Protein AF-A0A7S2KH79-F1 (afdb_monomer_lite)

InterPro domains:
  IPR030392 Intramolecular chaperone auto-processing domain [PF13884] (54-115)
  IPR030392 Intramolecular chaperone auto-processing domain [PS51688] (54-151)

Foldseek 3Di:
DDPPPPPFDKDFDADDPVDPDPFGAGQWMFTQDPVGTDIDGLEDDDDPDDDDDDDVVVDDDDDDDDLQLLLVLVVQFDKDKDWDDPLSCVSSVHDTDIDIDGDQVSVCVRCVVQKDWDQKDDDVRSVDMDGRDMDGNPVVNVVSVVSNVVD

Structure (mmCIF, N/CA/C/O backbone):
data_AF-A0A7S2KH79-F1
#
_entry.id   AF-A0A7S2KH79-F1
#
loop_
_atom_site.group_PDB
_atom_site.id
_atom_site.type_symb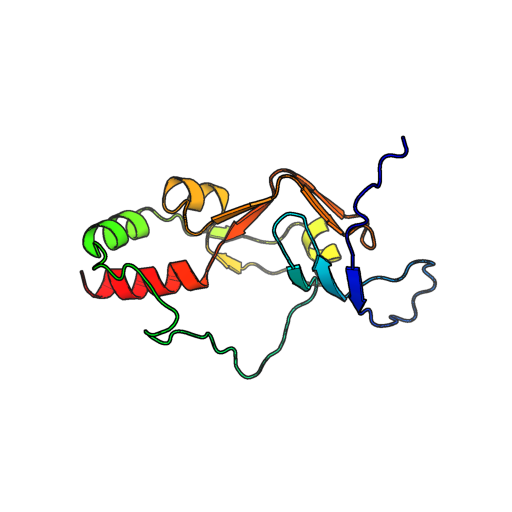ol
_atom_site.label_atom_id
_atom_site.label_alt_id
_atom_site.label_comp_id
_atom_site.label_asym_id
_atom_site.label_entity_id
_atom_site.label_seq_id
_atom_site.pdbx_PDB_ins_code
_atom_site.Cartn_x
_atom_site.Cartn_y
_atom_site.Cartn_z
_atom_site.occupancy
_atom_site.B_iso_or_equiv
_atom_site.auth_seq_id
_atom_site.auth_comp_id
_atom_site.auth_asym_id
_atom_site.auth_atom_id
_atom_site.pdbx_PDB_model_num
ATOM 1 N N . GLY A 1 1 ? 26.618 31.369 -3.444 1.00 36.97 1 GLY A N 1
ATOM 2 C CA . GLY A 1 1 ? 26.144 30.407 -2.437 1.00 36.97 1 GLY A CA 1
ATOM 3 C C . GLY A 1 1 ? 25.572 29.235 -3.184 1.00 36.97 1 GLY A C 1
ATOM 4 O O . GLY A 1 1 ? 24.541 29.396 -3.820 1.00 36.97 1 GLY A O 1
ATOM 5 N N . GLU A 1 2 ? 26.304 28.130 -3.237 1.00 37.06 2 GLU A N 1
ATOM 6 C CA . GLU A 1 2 ? 25.916 26.959 -4.020 1.00 37.06 2 GLU A CA 1
ATOM 7 C C . GLU A 1 2 ? 24.747 26.242 -3.343 1.00 37.06 2 GLU A C 1
ATOM 9 O O . GLU A 1 2 ? 24.819 25.860 -2.175 1.00 37.06 2 GLU A O 1
ATOM 14 N N . TYR A 1 3 ? 23.657 26.077 -4.090 1.00 38.81 3 TYR A N 1
ATOM 15 C CA . TYR A 1 3 ? 22.561 25.194 -3.725 1.00 38.81 3 TYR A CA 1
ATOM 16 C C . TYR A 1 3 ? 23.094 23.758 -3.714 1.00 38.81 3 TYR A C 1
ATOM 18 O O . TYR A 1 3 ? 23.251 23.134 -4.763 1.00 38.81 3 TYR A O 1
ATOM 26 N N . ARG A 1 4 ? 23.357 23.213 -2.524 1.00 40.44 4 ARG A N 1
ATOM 27 C CA . ARG A 1 4 ? 23.420 21.763 -2.332 1.00 40.44 4 ARG A CA 1
ATOM 28 C C . ARG A 1 4 ? 22.039 21.207 -2.684 1.00 40.44 4 ARG A C 1
ATOM 30 O O . ARG A 1 4 ? 21.122 21.277 -1.874 1.00 40.44 4 ARG A O 1
ATOM 37 N N . ARG A 1 5 ? 21.874 20.672 -3.899 1.00 46.22 5 ARG A N 1
ATOM 38 C CA . ARG A 1 5 ? 20.827 19.676 -4.148 1.00 46.22 5 ARG A CA 1
ATOM 39 C C . ARG A 1 5 ? 21.128 18.524 -3.195 1.00 46.22 5 ARG A C 1
ATOM 41 O O . ARG A 1 5 ? 22.209 17.943 -3.287 1.00 46.22 5 ARG A O 1
ATOM 48 N N . GLU A 1 6 ? 20.233 18.231 -2.258 1.00 49.34 6 GLU A N 1
ATOM 49 C CA . GLU A 1 6 ? 20.299 16.965 -1.534 1.00 49.34 6 GLU A CA 1
ATOM 50 C C . GLU A 1 6 ? 20.197 15.860 -2.585 1.00 49.34 6 GLU A C 1
ATOM 52 O O . GLU A 1 6 ? 19.157 15.666 -3.212 1.00 49.34 6 GLU A O 1
ATOM 57 N N . ALA A 1 7 ? 21.322 15.215 -2.885 1.00 53.38 7 ALA A N 1
ATOM 58 C CA . ALA A 1 7 ? 21.324 14.069 -3.769 1.00 53.38 7 ALA A CA 1
ATOM 59 C C . ALA A 1 7 ? 20.532 12.971 -3.055 1.00 53.38 7 ALA A C 1
ATOM 61 O O . ALA A 1 7 ? 20.977 12.479 -2.017 1.00 53.38 7 ALA A O 1
ATOM 62 N N . ASN A 1 8 ? 19.354 12.626 -3.582 1.00 67.19 8 ASN A N 1
ATOM 63 C CA . ASN A 1 8 ? 18.613 11.445 -3.153 1.00 67.19 8 ASN A CA 1
ATOM 64 C C . ASN A 1 8 ? 19.582 10.256 -3.189 1.00 67.19 8 ASN A C 1
ATOM 66 O O . ASN A 1 8 ? 20.068 9.879 -4.254 1.00 67.19 8 ASN A O 1
ATOM 70 N N . GLN A 1 9 ? 19.923 9.721 -2.018 1.00 83.62 9 GLN A N 1
ATOM 71 C CA . GLN A 1 9 ? 20.846 8.597 -1.919 1.00 83.62 9 GLN A CA 1
ATOM 72 C C . GLN A 1 9 ? 20.092 7.312 -2.249 1.00 83.62 9 GLN A C 1
ATOM 74 O O . GLN A 1 9 ? 19.006 7.065 -1.715 1.00 83.62 9 GLN A O 1
ATOM 79 N N . GLU A 1 10 ? 20.678 6.489 -3.112 1.00 88.06 10 GLU A N 1
ATOM 80 C CA . GLU A 1 10 ? 20.093 5.227 -3.545 1.00 88.06 10 GLU A CA 1
ATOM 81 C C . GLU A 1 10 ? 21.137 4.110 -3.516 1.00 88.06 10 GLU A C 1
ATOM 83 O O . GLU A 1 10 ? 22.235 4.252 -4.051 1.00 88.06 10 GLU A O 1
ATOM 88 N N . ILE A 1 11 ? 20.770 2.984 -2.903 1.00 90.38 11 ILE A N 1
ATOM 89 C CA . ILE A 1 11 ? 21.455 1.702 -3.080 1.00 90.38 11 ILE A CA 1
ATOM 90 C C . ILE A 1 11 ? 20.525 0.828 -3.909 1.00 90.38 11 ILE A C 1
ATOM 92 O O . ILE A 1 11 ? 19.418 0.519 -3.465 1.00 90.38 11 ILE A O 1
ATOM 96 N N . ALA A 1 12 ? 20.962 0.428 -5.099 1.00 89.69 12 ALA A N 1
ATOM 97 C CA . ALA A 1 12 ? 20.151 -0.340 -6.032 1.00 89.69 12 ALA A CA 1
ATOM 98 C C . ALA A 1 12 ? 20.822 -1.672 -6.383 1.00 89.69 12 ALA A C 1
ATOM 100 O O . ALA A 1 12 ? 22.031 -1.738 -6.590 1.00 89.69 12 ALA A O 1
ATOM 101 N N . LEU A 1 13 ? 20.023 -2.736 -6.432 1.00 90.38 13 LEU A N 1
ATOM 102 C CA . LEU A 1 13 ? 20.440 -4.089 -6.782 1.00 90.38 13 LEU A CA 1
ATOM 103 C C . LEU A 1 13 ? 19.699 -4.513 -8.052 1.00 90.38 13 LEU A C 1
ATOM 105 O O . LEU A 1 13 ? 18.464 -4.462 -8.112 1.00 90.38 13 LEU A O 1
ATOM 109 N N . GLY A 1 14 ? 20.458 -4.926 -9.060 1.00 86.12 14 GLY A N 1
ATOM 110 C CA . GLY A 1 14 ? 19.977 -5.486 -10.320 1.00 86.12 14 GLY A CA 1
ATOM 111 C C . GLY A 1 14 ? 20.613 -6.851 -10.562 1.00 86.12 14 GLY A C 1
ATOM 112 O O . GLY A 1 14 ? 21.659 -7.156 -9.988 1.00 86.12 14 GLY A O 1
ATOM 113 N N . LEU A 1 15 ? 19.961 -7.671 -11.379 1.00 78.44 15 LEU A N 1
ATOM 114 C CA . LEU A 1 15 ? 20.570 -8.871 -11.945 1.00 78.44 15 LEU A CA 1
ATOM 115 C C . LEU A 1 15 ? 20.934 -8.554 -13.391 1.00 78.44 15 LEU A C 1
ATOM 117 O O . LEU A 1 15 ? 20.155 -7.894 -14.075 1.00 78.44 15 LEU A O 1
ATOM 121 N N . ASP A 1 16 ? 22.100 -9.015 -13.826 1.00 66.81 16 ASP A N 1
ATOM 122 C CA . ASP A 1 16 ? 22.474 -8.980 -15.235 1.00 66.81 16 ASP A CA 1
ATOM 123 C C . ASP A 1 16 ? 21.576 -9.964 -15.995 1.00 66.81 16 ASP A C 1
ATOM 125 O O . ASP A 1 16 ? 21.516 -11.150 -15.655 1.00 66.81 16 ASP A O 1
ATOM 129 N N . ASP A 1 17 ? 20.819 -9.458 -16.964 1.00 64.69 17 ASP A N 1
ATOM 130 C CA . ASP A 1 17 ? 19.925 -10.259 -17.795 1.00 64.69 17 ASP A CA 1
ATOM 131 C C . ASP A 1 17 ? 20.569 -10.668 -19.131 1.00 64.69 17 ASP A C 1
ATOM 133 O O . ASP A 1 17 ? 19.919 -11.326 -19.946 1.00 64.69 17 ASP A O 1
ATOM 137 N N . GLY A 1 18 ? 21.847 -10.326 -19.347 1.00 56.88 18 GLY A N 1
ATOM 138 C CA . GLY A 1 18 ? 22.604 -10.677 -20.546 1.00 56.88 18 GLY A CA 1
ATOM 139 C C . GLY A 1 18 ? 22.108 -9.994 -21.823 1.00 56.88 18 GLY A C 1
ATOM 140 O O . GLY A 1 18 ? 22.504 -10.399 -22.917 1.00 56.88 18 GLY A O 1
ATOM 141 N N . SER A 1 19 ? 21.232 -8.990 -21.715 1.00 56.97 19 SER A N 1
ATOM 142 C CA . SER A 1 19 ? 20.776 -8.205 -22.860 1.00 56.97 19 SER A CA 1
ATOM 143 C C . SER A 1 19 ? 21.795 -7.108 -23.206 1.00 56.97 19 SER A C 1
ATOM 145 O O . SER A 1 19 ? 22.319 -6.430 -22.326 1.00 56.97 19 SER A O 1
ATOM 147 N N . GLU A 1 20 ? 22.097 -6.911 -24.498 1.00 48.44 20 GLU A N 1
ATOM 148 C CA . GLU A 1 20 ? 23.041 -5.885 -25.001 1.00 48.44 20 GLU A CA 1
ATOM 149 C C . GLU A 1 20 ? 22.481 -4.441 -24.900 1.00 48.44 20 GLU A C 1
ATOM 151 O O . GLU A 1 20 ? 22.594 -3.627 -25.818 1.00 48.44 20 GLU A O 1
ATOM 156 N N . GLY A 1 21 ? 21.836 -4.108 -23.780 1.00 54.12 21 GLY A N 1
ATOM 157 C CA . GLY A 1 21 ? 21.293 -2.792 -23.464 1.00 54.12 21 GLY A CA 1
ATOM 158 C C . GLY A 1 21 ? 22.178 -2.052 -22.464 1.00 54.12 21 GLY A C 1
ATOM 159 O O . GLY A 1 21 ? 22.436 -2.527 -21.366 1.00 54.12 21 GLY A O 1
ATOM 160 N N . ASN A 1 22 ? 22.631 -0.855 -22.828 1.00 48.91 22 ASN A N 1
ATOM 161 C CA . ASN A 1 22 ? 23.631 -0.070 -22.096 1.00 48.91 22 ASN A CA 1
ATOM 162 C C . ASN A 1 22 ? 23.082 0.650 -20.835 1.00 48.91 22 ASN A C 1
ATOM 164 O O . ASN A 1 22 ? 23.354 1.833 -20.623 1.00 48.91 22 ASN A O 1
ATOM 168 N N . GLY A 1 23 ? 22.270 -0.024 -20.015 1.00 57.28 23 GLY A N 1
ATOM 169 C CA . GLY A 1 23 ? 21.689 0.555 -18.802 1.00 57.28 23 GLY A CA 1
ATOM 170 C C . GLY A 1 23 ? 21.448 -0.480 -17.708 1.00 57.28 23 GLY A C 1
ATOM 171 O O . GLY A 1 23 ? 20.722 -1.446 -17.912 1.00 57.28 23 GLY A O 1
ATOM 172 N N . ASN A 1 24 ? 22.020 -0.249 -16.523 1.00 66.62 24 ASN A N 1
ATOM 173 C CA . ASN A 1 24 ? 21.738 -1.065 -15.344 1.00 66.62 24 ASN A CA 1
ATOM 174 C C . ASN A 1 24 ? 20.249 -0.947 -14.985 1.00 66.62 24 ASN A C 1
ATOM 176 O O . ASN A 1 24 ? 19.810 0.118 -14.552 1.00 66.62 24 ASN A O 1
ATOM 180 N N . THR A 1 25 ? 19.481 -2.030 -15.124 1.00 80.38 25 THR A N 1
ATOM 181 C CA . THR A 1 25 ? 18.111 -2.096 -14.601 1.00 80.38 25 THR A CA 1
ATOM 182 C C . THR A 1 25 ? 18.135 -2.635 -13.175 1.00 80.38 25 THR A C 1
ATOM 184 O O . THR A 1 25 ? 18.821 -3.609 -12.861 1.00 80.38 25 THR A O 1
ATOM 187 N N . TYR A 1 26 ? 17.387 -2.003 -12.274 1.00 88.75 26 TYR A N 1
ATOM 188 C CA . TYR A 1 26 ? 17.397 -2.382 -10.864 1.00 88.75 26 TYR A CA 1
ATOM 189 C C . TYR A 1 26 ? 16.082 -3.049 -10.460 1.00 88.75 26 TYR A C 1
ATOM 191 O O . TYR A 1 26 ? 14.977 -2.565 -10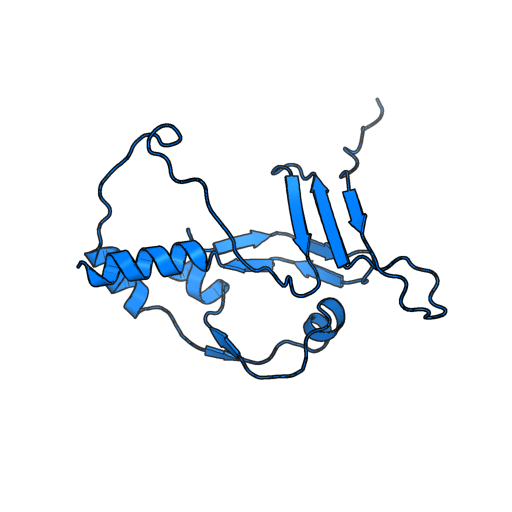.736 1.00 88.75 26 TYR A O 1
ATOM 199 N N . ALA A 1 27 ? 16.185 -4.162 -9.742 1.00 89.25 27 ALA A N 1
ATOM 200 C CA . ALA A 1 27 ? 15.047 -4.902 -9.214 1.00 89.25 27 ALA A CA 1
ATOM 201 C C . ALA A 1 27 ? 14.624 -4.360 -7.842 1.00 89.25 27 ALA A C 1
ATOM 203 O O . ALA A 1 27 ? 13.428 -4.163 -7.605 1.00 89.25 27 ALA A O 1
ATOM 204 N N . PHE A 1 28 ? 15.601 -4.041 -6.993 1.00 91.75 28 PHE A N 1
ATOM 205 C CA . PHE A 1 28 ? 15.433 -3.668 -5.589 1.00 91.75 28 PHE A CA 1
ATOM 206 C C . PHE A 1 28 ? 16.219 -2.393 -5.274 1.00 91.75 28 PHE A C 1
ATOM 208 O O . PHE A 1 28 ? 17.349 -2.244 -5.728 1.00 91.75 28 PHE A O 1
ATOM 215 N N . ARG A 1 29 ? 15.628 -1.464 -4.518 1.00 92.12 29 ARG A N 1
ATOM 216 C CA . ARG A 1 29 ? 16.232 -0.165 -4.182 1.00 92.12 29 ARG A CA 1
ATOM 217 C C . ARG A 1 29 ? 15.998 0.176 -2.717 1.00 92.12 29 ARG A C 1
ATOM 219 O O . ARG A 1 29 ? 14.874 0.048 -2.239 1.00 92.12 29 ARG A O 1
ATOM 226 N N . LEU A 1 30 ? 17.019 0.680 -2.035 1.00 92.94 30 LEU A N 1
ATOM 227 C CA . LEU A 1 30 ? 16.895 1.452 -0.802 1.00 92.94 30 LEU A CA 1
ATOM 228 C C . LEU A 1 30 ? 17.060 2.926 -1.174 1.00 92.94 30 LEU A C 1
ATOM 230 O O . LEU A 1 30 ? 18.157 3.342 -1.539 1.00 92.94 30 LEU A O 1
ATOM 234 N N . LYS A 1 31 ? 15.973 3.698 -1.106 1.00 89.38 31 LYS A N 1
ATOM 235 C CA . LYS A 1 31 ? 15.964 5.129 -1.437 1.00 89.38 31 LYS A CA 1
ATOM 236 C C . LYS A 1 31 ? 15.825 5.955 -0.167 1.00 89.38 31 LYS A C 1
ATOM 238 O O . LYS A 1 31 ? 14.900 5.729 0.614 1.00 89.38 31 LYS A O 1
ATOM 243 N N . ALA A 1 32 ? 16.706 6.930 0.021 1.00 86.00 32 ALA A N 1
ATOM 244 C CA . ALA A 1 32 ? 16.507 8.009 0.977 1.00 86.00 32 ALA A CA 1
ATOM 245 C C . ALA A 1 32 ? 15.749 9.152 0.291 1.00 86.00 32 ALA A C 1
ATOM 247 O O . ALA A 1 32 ? 16.152 9.629 -0.767 1.00 86.00 32 ALA A O 1
ATOM 248 N N . THR A 1 33 ? 14.643 9.572 0.893 1.00 74.88 33 THR A N 1
ATOM 249 C CA . THR A 1 33 ? 13.824 10.710 0.462 1.00 74.88 33 THR A CA 1
ATOM 250 C C . THR A 1 33 ? 13.713 11.715 1.605 1.00 74.88 33 THR A C 1
ATOM 252 O O . THR A 1 33 ? 14.004 11.378 2.755 1.00 74.88 33 THR A O 1
ATOM 255 N N . SER A 1 34 ? 13.197 12.913 1.327 1.00 73.81 34 SER A N 1
ATOM 256 C CA . SER A 1 34 ? 12.836 13.892 2.366 1.00 73.81 34 SER A CA 1
ATOM 257 C C . SER A 1 34 ? 11.846 13.338 3.403 1.00 73.81 34 SER A C 1
ATOM 259 O O . SER A 1 34 ? 11.835 13.779 4.547 1.00 73.81 34 SER A O 1
ATOM 261 N N . SER A 1 35 ? 11.042 12.337 3.024 1.00 73.12 35 SER A N 1
ATOM 262 C CA . SER A 1 35 ? 10.085 11.651 3.904 1.00 73.12 35 SER A CA 1
ATOM 263 C C . SER A 1 35 ? 10.677 10.471 4.690 1.00 73.12 35 SER A C 1
ATOM 265 O O . SER A 1 35 ? 9.959 9.804 5.433 1.00 73.12 35 SER A O 1
ATOM 267 N N . GLY A 1 36 ? 11.977 10.203 4.533 1.00 85.12 36 GLY A N 1
ATOM 268 C CA . GLY A 1 36 ? 12.691 9.096 5.166 1.00 85.12 36 GLY A CA 1
ATOM 269 C C . GLY A 1 36 ? 13.216 8.064 4.168 1.00 85.12 36 GLY A C 1
ATOM 270 O O . GLY A 1 36 ? 13.226 8.274 2.953 1.00 85.12 36 GLY A O 1
ATOM 271 N N . GLN A 1 37 ? 13.685 6.933 4.693 1.00 88.50 37 GLN A N 1
ATOM 272 C CA . GLN A 1 37 ? 14.228 5.832 3.897 1.00 88.50 37 GLN A CA 1
ATOM 273 C C . GLN A 1 37 ? 13.131 4.821 3.558 1.00 88.50 37 GLN A C 1
ATOM 275 O O . GLN A 1 37 ? 12.290 4.496 4.392 1.00 88.50 37 GLN A O 1
ATOM 280 N N . THR A 1 38 ? 13.112 4.323 2.325 1.00 89.62 38 THR A N 1
ATOM 281 C CA . THR A 1 38 ? 12.134 3.333 1.864 1.00 89.62 38 THR A CA 1
ATOM 282 C C . THR A 1 38 ? 12.810 2.277 1.008 1.00 89.62 38 THR A C 1
ATOM 284 O O . THR A 1 38 ? 13.656 2.576 0.165 1.00 89.62 38 THR A O 1
ATOM 287 N N . VAL A 1 39 ? 12.394 1.031 1.208 1.00 91.81 39 VAL A N 1
ATOM 288 C CA . VAL A 1 39 ? 12.739 -0.082 0.328 1.00 91.81 39 VAL A CA 1
ATOM 289 C C . VAL A 1 39 ? 11.679 -0.202 -0.764 1.00 91.81 39 VAL A C 1
ATOM 291 O O . VAL A 1 39 ? 10.486 -0.277 -0.476 1.00 91.81 39 VAL A O 1
ATOM 294 N N . ILE A 1 40 ? 12.109 -0.240 -2.024 1.00 90.19 40 ILE A N 1
ATOM 295 C CA . ILE A 1 40 ? 11.246 -0.374 -3.197 1.00 90.19 40 ILE A CA 1
ATOM 296 C C . ILE A 1 40 ? 11.686 -1.596 -3.996 1.00 90.19 40 ILE A C 1
ATOM 298 O O . ILE A 1 40 ? 12.788 -1.629 -4.544 1.00 90.19 40 ILE A O 1
ATOM 302 N N . SER A 1 41 ? 10.789 -2.574 -4.125 1.00 91.50 41 SER A N 1
ATOM 303 C CA . SER A 1 41 ? 10.941 -3.663 -5.090 1.00 91.50 41 SER A CA 1
ATOM 304 C C . SER A 1 41 ? 10.071 -3.408 -6.315 1.00 91.50 41 SER A C 1
ATOM 306 O O . SER A 1 41 ? 8.867 -3.152 -6.203 1.00 91.50 41 SER A O 1
ATOM 308 N N . SER A 1 42 ? 10.680 -3.491 -7.493 1.00 88.75 42 SER A N 1
ATOM 309 C CA . SER A 1 42 ? 9.980 -3.460 -8.781 1.00 88.75 42 SER A CA 1
ATOM 310 C C . SER A 1 42 ? 9.549 -4.854 -9.242 1.00 88.75 42 SER A C 1
ATOM 312 O O . SER A 1 42 ? 8.647 -4.955 -10.063 1.00 88.75 42 SER A O 1
ATOM 314 N N . VAL A 1 43 ? 10.110 -5.911 -8.652 1.00 87.69 43 VAL A N 1
ATOM 315 C CA . VAL A 1 43 ? 9.767 -7.318 -8.911 1.00 87.69 43 VAL A CA 1
ATOM 316 C C . VAL A 1 43 ? 9.043 -7.936 -7.704 1.00 87.69 43 VAL A C 1
ATOM 31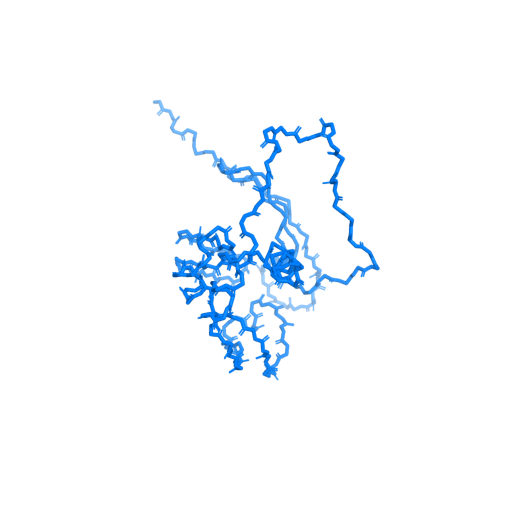8 O O . VAL A 1 43 ? 9.098 -7.366 -6.605 1.00 87.69 43 VAL A O 1
ATOM 321 N N . PRO A 1 44 ? 8.344 -9.074 -7.865 1.00 89.12 44 PRO A N 1
ATOM 322 C CA . PRO A 1 44 ? 7.777 -9.807 -6.737 1.00 89.12 44 PRO A CA 1
ATOM 323 C C . PRO A 1 44 ? 8.833 -10.167 -5.684 1.00 89.12 44 PRO A C 1
ATOM 325 O O . PRO A 1 44 ? 9.973 -10.483 -6.012 1.00 89.12 44 PRO A O 1
ATOM 328 N N . VAL A 1 45 ? 8.434 -10.131 -4.413 1.00 90.75 45 VAL A N 1
ATOM 329 C CA . VAL A 1 45 ? 9.271 -10.539 -3.279 1.00 90.75 45 VAL A CA 1
ATOM 330 C C . VAL A 1 45 ? 8.731 -11.865 -2.755 1.00 90.75 45 VAL A C 1
ATOM 332 O O . VAL A 1 45 ? 7.587 -11.926 -2.309 1.00 90.75 45 VAL A O 1
ATOM 335 N N . GLN A 1 46 ? 9.542 -12.921 -2.821 1.00 92.25 46 GLN A N 1
ATOM 336 C CA . GLN A 1 46 ? 9.212 -14.228 -2.258 1.00 92.25 46 GLN A CA 1
ATOM 337 C C . GLN A 1 46 ? 9.879 -14.368 -0.889 1.00 92.25 46 GLN A C 1
ATOM 339 O O . GLN A 1 46 ? 11.101 -14.323 -0.775 1.00 92.25 46 GLN A O 1
ATOM 344 N N . VAL A 1 47 ? 9.067 -14.514 0.153 1.00 94.81 47 VAL A N 1
ATOM 345 C CA . VAL A 1 47 ? 9.506 -14.591 1.552 1.00 94.81 47 VAL A CA 1
ATOM 346 C C . VAL A 1 47 ? 8.746 -15.692 2.272 1.00 94.81 47 VAL A C 1
ATOM 348 O O . VAL A 1 47 ? 7.575 -15.927 1.984 1.00 94.81 47 VAL A O 1
ATOM 351 N N . THR A 1 48 ? 9.404 -16.349 3.225 1.00 95.88 48 THR A N 1
ATOM 352 C CA . THR A 1 48 ? 8.766 -17.374 4.064 1.00 95.88 48 THR A CA 1
ATOM 353 C C . THR A 1 48 ? 7.869 -16.748 5.130 1.00 95.88 48 THR A C 1
ATOM 355 O O . THR A 1 48 ? 6.769 -17.235 5.366 1.00 95.88 48 THR A O 1
ATOM 358 N N . THR A 1 49 ? 8.321 -15.650 5.751 1.00 95.69 49 THR A N 1
ATOM 359 C CA . THR A 1 49 ? 7.606 -14.982 6.846 1.00 95.69 49 THR A CA 1
ATOM 360 C C . THR A 1 49 ? 7.884 -13.481 6.828 1.00 95.69 49 THR A C 1
ATOM 362 O O . THR A 1 49 ? 9.021 -13.062 6.619 1.00 95.69 49 THR A O 1
ATOM 365 N N . VAL A 1 50 ? 6.857 -12.678 7.112 1.00 95.06 50 VAL A N 1
ATOM 366 C CA . VAL A 1 50 ? 6.977 -11.248 7.429 1.00 95.06 50 VAL A CA 1
ATOM 367 C C . VAL A 1 50 ? 6.460 -11.042 8.851 1.00 95.06 50 VAL A C 1
ATOM 369 O O . VAL A 1 50 ? 5.368 -11.502 9.177 1.00 95.06 50 VAL A O 1
ATOM 372 N N . GLN A 1 51 ? 7.243 -10.388 9.709 1.00 96.00 51 GLN A N 1
ATOM 373 C CA . GLN A 1 51 ? 6.870 -10.094 11.096 1.00 96.00 51 GLN A CA 1
ATOM 374 C C . GLN A 1 51 ? 6.917 -8.589 11.344 1.00 96.00 51 GLN A C 1
ATOM 376 O O . GLN A 1 51 ? 7.824 -7.904 10.873 1.00 96.00 51 GLN A O 1
ATOM 381 N N . TYR A 1 52 ? 5.950 -8.089 12.111 1.00 95.19 52 TYR A N 1
ATOM 382 C CA . TYR A 1 52 ? 5.817 -6.674 12.441 1.00 95.19 52 TYR A CA 1
ATOM 383 C C . TYR A 1 52 ? 5.983 -6.473 13.948 1.00 95.19 52 TYR A C 1
ATOM 385 O O . TYR A 1 52 ? 5.389 -7.195 14.751 1.00 95.19 52 TYR A O 1
ATOM 393 N N . SER A 1 53 ? 6.765 -5.471 14.349 1.00 97.00 53 SER A N 1
ATOM 394 C CA . SER A 1 53 ? 6.874 -5.073 15.755 1.00 97.00 53 SER A CA 1
ATOM 395 C C . SER A 1 53 ? 5.544 -4.492 16.244 1.00 97.00 53 SER A C 1
ATOM 397 O O . SER A 1 53 ? 5.050 -3.518 15.685 1.00 97.00 53 SER A O 1
ATOM 399 N N . SER A 1 54 ? 4.967 -5.058 17.309 1.00 96.06 54 SER A N 1
ATOM 400 C CA . SER A 1 54 ? 3.687 -4.600 17.883 1.00 96.06 54 SER A CA 1
ATOM 401 C C . SER A 1 54 ? 3.655 -4.702 19.422 1.00 96.06 54 SER A C 1
ATOM 403 O O . SER A 1 54 ? 2.624 -4.989 20.031 1.00 96.06 54 SER A O 1
ATOM 405 N N . ASP A 1 55 ? 4.790 -4.457 20.073 1.00 98.06 55 ASP A N 1
ATOM 406 C CA . ASP A 1 55 ? 4.907 -4.435 21.538 1.00 98.06 55 ASP A CA 1
ATOM 407 C C . ASP A 1 55 ? 4.224 -3.187 22.136 1.00 98.06 55 ASP A C 1
ATOM 409 O O . ASP A 1 55 ? 4.264 -2.106 21.552 1.00 98.06 55 ASP A O 1
ATOM 413 N N . LYS A 1 56 ? 3.599 -3.291 23.316 1.00 97.56 56 LYS A N 1
ATOM 414 C CA . LYS A 1 56 ? 2.946 -2.142 23.972 1.00 97.56 56 LYS A CA 1
ATOM 415 C C . LYS A 1 56 ? 3.937 -1.018 24.309 1.00 97.56 56 LYS A C 1
ATOM 417 O O . LYS A 1 56 ? 3.554 0.145 24.283 1.00 97.56 56 LYS A O 1
ATOM 422 N N . ARG A 1 57 ? 5.203 -1.341 24.598 1.00 97.94 57 ARG A N 1
ATOM 423 C CA . ARG A 1 57 ? 6.241 -0.372 25.004 1.00 97.94 57 ARG A CA 1
ATOM 424 C C . ARG A 1 57 ? 6.687 0.554 23.876 1.00 97.94 57 ARG A C 1
ATOM 426 O O . ARG A 1 57 ? 7.246 1.608 24.152 1.00 97.94 57 ARG A O 1
ATOM 433 N N . ILE A 1 58 ? 6.435 0.171 22.625 1.00 97.62 58 ILE A N 1
ATOM 434 C CA . ILE A 1 58 ? 6.702 1.012 21.451 1.00 97.62 58 ILE A CA 1
ATOM 435 C C . ILE A 1 58 ? 5.462 1.810 21.012 1.00 97.62 58 ILE A C 1
ATOM 437 O O . ILE A 1 58 ? 5.484 2.434 19.955 1.00 97.62 58 ILE A O 1
ATOM 441 N N . LYS A 1 59 ? 4.372 1.787 21.7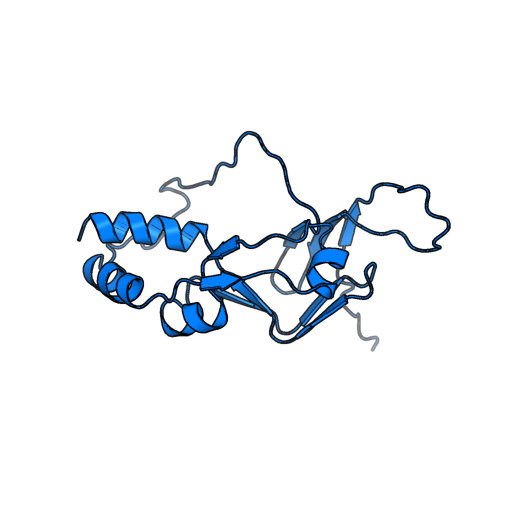97 1.00 97.62 59 LYS A N 1
ATOM 442 C CA . LYS A 1 59 ? 3.099 2.461 21.500 1.00 97.62 59 LYS A CA 1
ATOM 443 C C . LYS A 1 59 ? 2.800 3.544 22.538 1.00 97.62 59 LYS A C 1
ATOM 445 O O . LYS A 1 59 ? 3.139 3.408 23.711 1.00 97.62 59 LYS A O 1
ATOM 450 N N . LYS A 1 60 ? 2.114 4.599 22.106 1.00 97.88 60 LYS A N 1
ATOM 451 C CA . LYS A 1 60 ? 1.611 5.694 22.949 1.00 97.88 60 LYS A CA 1
ATOM 452 C C . LYS A 1 60 ? 0.147 5.973 22.620 1.00 97.88 60 LYS A C 1
ATOM 454 O O . LYS A 1 60 ? -0.309 5.582 21.550 1.00 97.88 60 LYS A O 1
ATOM 459 N N . ASP A 1 61 ? -0.564 6.622 23.540 1.00 97.25 61 ASP A N 1
ATOM 460 C CA . ASP A 1 61 ? -1.935 7.110 23.329 1.00 97.25 61 ASP A CA 1
ATOM 461 C C . ASP A 1 61 ? -2.930 6.033 22.850 1.00 97.25 61 ASP A C 1
ATOM 463 O O . ASP A 1 61 ? -3.778 6.284 21.998 1.00 97.25 61 ASP A O 1
ATOM 467 N N . ILE A 1 62 ? -2.826 4.816 23.399 1.00 97.69 62 ILE A N 1
ATOM 468 C CA . ILE A 1 62 ? -3.682 3.679 23.025 1.00 97.69 62 ILE A CA 1
ATOM 469 C C . ILE A 1 62 ? -5.133 3.973 23.428 1.00 97.69 62 ILE A C 1
ATOM 471 O O . ILE A 1 62 ? -5.413 4.226 24.600 1.00 97.69 62 ILE A O 1
ATOM 475 N N . ARG A 1 63 ? -6.050 3.909 22.459 1.00 96.75 63 ARG A N 1
ATOM 476 C CA . ARG A 1 63 ? -7.493 4.124 22.627 1.00 96.75 63 ARG A CA 1
ATOM 477 C C . ARG A 1 63 ? -8.270 2.990 21.969 1.00 96.75 63 ARG A C 1
ATOM 479 O O . ARG A 1 63 ? -7.741 2.309 21.092 1.00 96.75 63 ARG A O 1
ATOM 486 N N . ASN A 1 64 ? -9.517 2.814 22.394 1.00 95.19 64 ASN A N 1
ATOM 487 C CA . ASN A 1 64 ? -10.452 1.940 21.695 1.00 95.19 64 ASN A CA 1
ATOM 488 C C . ASN A 1 64 ? -10.816 2.549 20.337 1.00 95.19 64 ASN A C 1
ATOM 490 O O . ASN A 1 64 ? -10.767 3.769 20.163 1.00 95.19 64 ASN A O 1
ATOM 494 N N . VAL A 1 65 ? -11.172 1.679 19.400 1.00 94.88 65 VAL A N 1
ATOM 495 C CA . VAL A 1 65 ? -11.578 2.031 18.040 1.00 94.88 65 VAL A CA 1
ATOM 496 C C . VAL A 1 65 ? -13.084 1.806 17.916 1.00 94.88 65 VAL A C 1
ATOM 498 O O . VAL A 1 65 ? -13.614 0.896 18.552 1.00 94.88 65 VAL A O 1
ATOM 501 N N . ASP A 1 66 ? -13.763 2.643 17.136 1.00 97.25 66 ASP A N 1
ATOM 502 C CA . ASP A 1 66 ? -15.177 2.467 16.804 1.00 97.25 66 ASP A CA 1
ATOM 503 C C . ASP A 1 66 ? -15.310 1.397 15.710 1.00 97.25 66 ASP A C 1
ATOM 505 O O . ASP A 1 66 ? -15.057 1.646 14.531 1.00 97.25 66 ASP A O 1
ATOM 509 N N . THR A 1 67 ? -15.617 0.168 16.119 1.00 97.75 67 THR A N 1
ATOM 510 C CA . THR A 1 67 ? -15.722 -0.979 15.210 1.00 97.75 67 THR A CA 1
ATOM 511 C C . THR A 1 67 ? -16.977 -0.932 14.340 1.00 97.75 67 THR A C 1
ATOM 513 O O . THR A 1 67 ? -16.948 -1.458 13.225 1.00 97.75 67 THR A O 1
ATOM 516 N N . ASP A 1 68 ? -18.040 -0.261 14.798 1.00 98.12 68 ASP A N 1
ATOM 517 C CA . ASP A 1 68 ? -19.278 -0.072 14.035 1.00 98.12 68 ASP A CA 1
ATOM 518 C C . ASP A 1 68 ? -19.053 0.878 12.851 1.00 98.12 68 ASP A C 1
ATOM 520 O O . ASP A 1 68 ? -19.477 0.578 11.730 1.00 98.12 68 ASP A O 1
ATOM 524 N N . ASP A 1 69 ? -18.344 1.994 13.066 1.00 97.75 69 ASP A N 1
ATOM 525 C CA . ASP A 1 69 ? -17.945 2.911 11.986 1.00 97.75 69 ASP A CA 1
ATOM 526 C C . ASP A 1 69 ? -17.102 2.188 10.928 1.00 97.75 69 ASP A C 1
ATOM 528 O O . ASP A 1 69 ? -17.375 2.290 9.727 1.00 97.75 69 ASP A O 1
ATOM 532 N N . ILE A 1 70 ? -16.121 1.388 11.363 1.00 97.81 70 ILE A N 1
ATOM 533 C CA . ILE A 1 70 ? -15.288 0.603 10.445 1.00 97.81 70 ILE A CA 1
ATOM 534 C C . ILE A 1 70 ? -16.151 -0.347 9.614 1.00 97.81 70 ILE A C 1
ATOM 536 O O . ILE A 1 70 ? -16.001 -0.379 8.390 1.00 97.81 70 ILE A O 1
ATOM 540 N N . LEU A 1 71 ? -17.070 -1.098 10.231 1.00 98.31 71 LEU A N 1
ATOM 541 C CA . LEU A 1 71 ? -17.961 -2.007 9.506 1.00 98.31 71 LEU A CA 1
ATOM 542 C C . LEU A 1 71 ? -18.800 -1.254 8.461 1.00 98.31 71 LEU A C 1
ATOM 544 O O . LEU A 1 71 ? -18.854 -1.668 7.299 1.00 98.31 71 LEU A O 1
ATOM 548 N N . GLN A 1 72 ? -19.412 -0.131 8.843 1.00 98.19 72 GLN A N 1
ATOM 549 C CA . GLN A 1 72 ? -20.223 0.688 7.936 1.00 98.19 72 GLN A CA 1
ATOM 550 C C . GLN A 1 72 ? -19.400 1.238 6.762 1.00 98.19 72 GLN A C 1
ATOM 552 O O . GLN A 1 72 ? -19.863 1.249 5.618 1.00 98.19 72 GLN A O 1
ATOM 557 N N . ARG A 1 73 ? -18.159 1.668 7.011 1.00 97.62 73 ARG A N 1
ATOM 558 C CA . ARG A 1 73 ? -17.241 2.138 5.965 1.00 97.62 73 ARG A CA 1
ATOM 559 C C . ARG A 1 73 ? -16.785 0.990 5.062 1.00 97.62 73 ARG A C 1
ATOM 561 O O . ARG A 1 73 ? -16.826 1.142 3.842 1.00 97.62 73 ARG A O 1
ATOM 568 N N . LEU A 1 74 ? -16.443 -0.182 5.604 1.00 97.19 74 LEU A N 1
ATOM 569 C CA . LEU A 1 74 ? -16.066 -1.363 4.811 1.00 97.19 74 LEU A CA 1
ATOM 570 C C . LEU A 1 74 ? -17.172 -1.781 3.834 1.00 97.19 74 LEU A C 1
ATOM 572 O O . LEU A 1 74 ? -16.875 -2.116 2.689 1.00 97.19 74 LEU A O 1
ATOM 576 N N . GLN A 1 75 ? -18.444 -1.696 4.237 1.00 96.81 75 GLN A N 1
ATOM 577 C CA . GLN A 1 75 ? -19.591 -1.996 3.366 1.00 96.81 75 GLN A CA 1
ATOM 578 C C . GLN A 1 75 ? -19.695 -1.072 2.139 1.00 96.81 75 GLN A C 1
ATOM 580 O O . GLN A 1 75 ? -20.350 -1.421 1.158 1.00 96.81 75 GLN A O 1
ATOM 585 N N . ARG A 1 76 ? -19.044 0.097 2.168 1.00 97.44 76 ARG A N 1
ATOM 586 C CA . ARG A 1 76 ? -19.005 1.058 1.055 1.00 97.44 76 ARG A CA 1
ATOM 587 C C . ARG A 1 76 ? -17.824 0.839 0.109 1.00 97.44 76 ARG A C 1
ATOM 589 O O . ARG A 1 76 ? -17.756 1.507 -0.924 1.00 97.44 76 ARG A O 1
ATOM 596 N N . ILE A 1 77 ? -16.894 -0.062 0.434 1.00 96.88 77 ILE A N 1
ATOM 597 C CA . ILE A 1 77 ? -15.745 -0.349 -0.427 1.00 96.88 77 ILE A CA 1
ATOM 598 C C . ILE A 1 77 ? -16.220 -0.985 -1.731 1.00 96.88 77 ILE A C 1
ATOM 600 O O . ILE A 1 77 ? -16.915 -2.000 -1.748 1.00 96.88 77 ILE A O 1
ATOM 604 N N . GLN A 1 78 ? -15.770 -0.414 -2.846 1.00 95.00 78 GLN A N 1
ATOM 605 C CA . GLN A 1 78 ? -15.975 -0.998 -4.163 1.00 95.00 78 GLN A CA 1
ATOM 606 C C . GLN A 1 78 ? -14.899 -2.044 -4.450 1.00 95.00 78 GLN A C 1
ATOM 608 O O . GLN A 1 78 ? -13.700 -1.758 -4.429 1.00 95.00 78 GLN A O 1
ATOM 613 N N . PHE A 1 79 ? -15.344 -3.265 -4.739 1.00 94.62 79 PHE A N 1
ATOM 614 C CA . PHE A 1 79 ? -14.475 -4.357 -5.154 1.00 94.62 79 PHE A CA 1
ATOM 615 C C . PHE A 1 79 ? -14.500 -4.501 -6.672 1.00 94.62 79 PHE A C 1
ATOM 617 O O . PHE A 1 79 ? -15.564 -4.510 -7.292 1.00 94.62 79 PHE A O 1
ATOM 624 N N . ALA A 1 80 ? -13.322 -4.619 -7.272 1.00 96.38 80 ALA A N 1
ATOM 625 C CA . ALA A 1 80 ? -13.154 -4.649 -8.714 1.00 96.38 80 ALA A CA 1
ATOM 626 C C . ALA A 1 80 ? -12.294 -5.834 -9.149 1.00 96.38 80 ALA A C 1
ATOM 628 O O . ALA A 1 80 ? -11.422 -6.310 -8.419 1.00 96.38 80 ALA A O 1
ATOM 629 N N . GLU A 1 81 ? -12.513 -6.271 -10.386 1.00 97.81 81 GLU A N 1
ATOM 630 C CA . GLU A 1 81 ? -11.627 -7.185 -11.092 1.00 97.81 81 GLU A CA 1
ATOM 631 C C . GLU A 1 81 ? -10.976 -6.444 -12.263 1.00 97.81 81 GLU A C 1
ATOM 633 O O . GLU A 1 81 ? -11.668 -5.889 -13.122 1.00 97.81 81 GLU A O 1
ATOM 638 N N . TYR A 1 82 ? -9.647 -6.428 -12.308 1.00 97.62 82 TYR A N 1
ATOM 639 C CA . TYR A 1 82 ? -8.882 -5.626 -13.260 1.00 97.62 82 TYR A CA 1
ATOM 640 C C . TYR A 1 82 ? -7.611 -6.342 -13.728 1.00 97.62 82 TYR A C 1
ATOM 642 O O . TYR A 1 82 ? -7.102 -7.247 -13.069 1.00 97.62 82 TYR A O 1
ATOM 650 N N . GLY A 1 83 ? -7.109 -5.928 -14.891 1.00 97.56 83 GLY A N 1
ATOM 651 C CA . GLY A 1 83 ? -5.773 -6.264 -15.383 1.00 97.56 83 GLY A CA 1
ATOM 652 C C . GLY A 1 83 ? -4.839 -5.064 -15.239 1.00 97.56 83 GLY A C 1
ATOM 653 O O . GLY A 1 83 ? -5.288 -3.918 -15.191 1.00 97.56 83 GLY A O 1
ATOM 654 N N . TYR A 1 84 ? -3.535 -5.318 -15.165 1.00 96.38 84 TYR A N 1
ATOM 655 C CA . TYR A 1 84 ? -2.538 -4.249 -15.162 1.00 96.38 84 TYR A CA 1
ATOM 656 C C . TYR A 1 84 ? -2.265 -3.751 -16.584 1.00 96.38 84 TYR A C 1
ATOM 658 O O . TYR A 1 84 ? -2.194 -4.546 -17.520 1.00 96.38 84 TYR A O 1
ATOM 666 N N . SER A 1 85 ? -2.055 -2.440 -16.740 1.00 95.88 85 SER A N 1
ATOM 667 C CA . SER A 1 85 ? -1.678 -1.858 -18.031 1.00 95.88 85 SER A CA 1
ATOM 668 C C . SER A 1 85 ? -0.342 -2.410 -18.526 1.00 95.88 85 SER A C 1
ATOM 670 O O . SER A 1 85 ? 0.547 -2.716 -17.732 1.00 95.88 85 SER A O 1
ATOM 672 N N . ASP A 1 86 ? -0.159 -2.485 -19.842 1.00 95.38 86 ASP A N 1
ATOM 673 C CA . ASP A 1 86 ? 1.051 -3.046 -20.453 1.00 95.38 86 ASP A CA 1
ATOM 674 C C . ASP A 1 86 ? 2.327 -2.347 -19.980 1.00 95.38 86 ASP A C 1
ATOM 676 O O . ASP A 1 86 ? 3.338 -2.997 -19.720 1.00 95.38 86 ASP A O 1
ATOM 680 N N . ALA A 1 87 ? 2.273 -1.019 -19.829 1.00 92.56 87 ALA A N 1
ATOM 681 C CA . ALA A 1 87 ? 3.384 -0.234 -19.304 1.00 92.56 87 ALA A CA 1
ATOM 682 C C . ALA A 1 87 ? 3.748 -0.667 -17.879 1.00 92.56 87 ALA A C 1
ATOM 684 O O . ALA A 1 87 ? 4.915 -0.929 -17.594 1.00 92.56 87 ALA A O 1
ATOM 685 N N . TRP A 1 88 ? 2.749 -0.820 -17.005 1.00 93.75 88 TRP A N 1
ATOM 686 C CA . TRP A 1 88 ? 2.981 -1.288 -15.644 1.00 93.75 88 TRP A CA 1
ATOM 687 C C . TRP A 1 88 ? 3.486 -2.733 -15.621 1.00 93.75 88 TRP A C 1
ATOM 689 O O . TRP A 1 88 ? 4.437 -3.040 -14.905 1.00 93.75 88 TRP A O 1
ATOM 699 N N . ARG A 1 89 ? 2.917 -3.616 -16.451 1.00 93.12 89 ARG A N 1
ATOM 700 C CA . ARG A 1 89 ? 3.351 -5.016 -16.553 1.00 93.12 89 ARG A CA 1
ATOM 701 C C . ARG A 1 89 ? 4.819 -5.130 -16.948 1.00 93.12 89 ARG A C 1
ATOM 703 O O . ARG A 1 89 ? 5.556 -5.847 -16.275 1.00 93.12 89 ARG A O 1
ATOM 710 N N . ARG A 1 90 ? 5.260 -4.375 -17.962 1.00 89.44 90 ARG A N 1
ATOM 711 C CA . ARG A 1 90 ? 6.669 -4.326 -18.393 1.00 89.44 90 ARG A CA 1
ATOM 712 C C . ARG A 1 90 ? 7.593 -3.855 -17.275 1.00 89.44 90 ARG A C 1
ATOM 714 O O . ARG A 1 90 ? 8.587 -4.506 -16.981 1.00 89.44 90 ARG A O 1
ATOM 721 N N . VAL A 1 91 ? 7.237 -2.760 -16.606 1.00 89.56 91 VAL A N 1
ATOM 722 C CA . VAL A 1 91 ? 8.057 -2.163 -15.537 1.00 89.56 91 VAL A CA 1
ATOM 723 C C . VAL A 1 91 ? 8.182 -3.085 -14.323 1.00 89.56 91 VAL A C 1
ATOM 725 O O . VAL A 1 91 ? 9.214 -3.083 -13.641 1.00 89.56 91 VAL A O 1
ATOM 728 N N . ARG A 1 92 ? 7.142 -3.881 -14.052 1.00 88.31 92 ARG A N 1
ATOM 729 C CA . ARG A 1 92 ? 7.074 -4.780 -12.895 1.00 88.31 92 ARG A CA 1
ATOM 730 C C . ARG A 1 92 ? 7.461 -6.231 -13.190 1.00 88.31 92 ARG A C 1
ATOM 732 O O . ARG A 1 92 ? 7.590 -7.008 -12.248 1.00 88.31 92 ARG A O 1
ATOM 739 N N . GLY A 1 93 ? 7.626 -6.600 -14.460 1.00 86.38 93 GLY A N 1
ATOM 740 C CA . GLY A 1 93 ? 7.891 -7.980 -14.873 1.00 86.38 93 GLY A CA 1
ATOM 741 C C . GLY A 1 93 ? 6.784 -8.956 -14.460 1.00 86.38 93 GLY A C 1
ATOM 742 O O . GLY A 1 93 ? 7.079 -10.082 -14.072 1.00 86.38 93 GLY A O 1
ATOM 743 N N . ILE A 1 94 ? 5.519 -8.518 -14.472 1.00 89.19 94 ILE A N 1
ATOM 744 C CA . ILE A 1 94 ? 4.376 -9.343 -14.042 1.00 89.19 94 ILE A CA 1
ATOM 745 C C . ILE A 1 94 ? 3.591 -9.898 -15.242 1.00 89.19 94 ILE A C 1
ATOM 747 O O . ILE A 1 94 ? 3.457 -9.205 -16.257 1.00 89.19 94 ILE A O 1
ATOM 751 N N . PRO A 1 95 ? 3.042 -11.125 -15.136 1.00 92.12 95 PRO A N 1
ATOM 752 C CA . PRO A 1 95 ? 2.279 -11.739 -16.216 1.00 92.12 95 PRO A CA 1
ATOM 753 C C . PRO A 1 95 ? 0.937 -11.037 -16.434 1.00 92.12 95 PRO A C 1
ATOM 755 O O . PRO A 1 95 ? 0.370 -10.441 -15.515 1.00 92.12 95 PRO A O 1
ATOM 758 N N . ASP A 1 96 ? 0.403 -11.151 -17.649 1.00 95.94 96 ASP A N 1
ATOM 759 C CA . ASP A 1 96 ? -0.927 -10.644 -17.982 1.00 95.94 96 ASP A CA 1
ATOM 760 C C . ASP A 1 96 ? -2.015 -11.577 -17.441 1.00 95.94 96 ASP A C 1
ATOM 762 O O . ASP A 1 96 ? -2.227 -12.677 -17.949 1.00 95.94 96 ASP A O 1
ATOM 766 N N . HIS A 1 97 ? -2.662 -11.160 -16.358 1.00 95.38 97 HIS A N 1
ATOM 767 C CA . HIS A 1 97 ? -3.776 -11.874 -15.752 1.00 95.38 97 HIS A CA 1
ATOM 768 C C . HIS A 1 97 ? -4.678 -10.901 -14.996 1.00 95.38 97 HIS A C 1
ATOM 770 O O . HIS A 1 97 ? -4.271 -9.799 -14.613 1.00 95.38 97 HIS A O 1
ATOM 776 N N . ARG A 1 98 ? -5.923 -11.325 -14.771 1.00 96.69 98 ARG A N 1
ATOM 777 C CA . ARG A 1 98 ? -6.899 -10.557 -14.000 1.00 96.69 98 ARG A CA 1
ATOM 778 C C . ARG A 1 98 ? -6.729 -10.839 -12.512 1.00 96.69 98 ARG A C 1
ATOM 780 O O . ARG A 1 98 ? -6.557 -11.985 -12.102 1.00 96.69 98 ARG A O 1
ATOM 787 N N . VAL A 1 99 ? -6.803 -9.784 -11.711 1.00 95.81 99 VAL A N 1
ATOM 788 C CA . VAL A 1 99 ? -6.747 -9.833 -10.248 1.00 95.81 99 VAL A CA 1
ATOM 789 C C . VAL A 1 99 ? -7.965 -9.136 -9.662 1.00 95.81 99 VAL A C 1
ATOM 791 O O . VAL A 1 99 ? -8.635 -8.359 -10.342 1.00 95.81 99 VAL A O 1
ATOM 794 N N . ARG A 1 100 ? -8.249 -9.409 -8.389 1.00 97.06 100 ARG A N 1
ATOM 795 C CA . ARG A 1 100 ? -9.331 -8.760 -7.647 1.00 9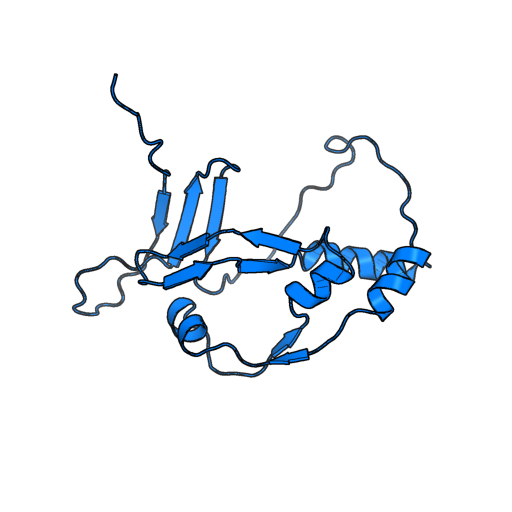7.06 100 ARG A CA 1
ATOM 796 C C . ARG A 1 100 ? -8.776 -7.906 -6.524 1.00 97.06 100 ARG A C 1
ATOM 798 O O . ARG A 1 100 ? -7.785 -8.275 -5.892 1.00 97.06 100 ARG A O 1
ATOM 805 N N . GLY A 1 101 ? -9.412 -6.772 -6.281 1.00 96.06 101 GLY A N 1
ATOM 806 C CA . GLY A 1 101 ? -8.958 -5.838 -5.268 1.00 96.06 101 GLY A CA 1
ATOM 807 C C . GLY A 1 101 ? -9.768 -4.554 -5.239 1.00 96.06 101 GLY A C 1
ATOM 808 O O . GLY A 1 101 ? -10.887 -4.485 -5.737 1.00 96.06 101 GLY A O 1
ATOM 809 N N . VAL A 1 102 ? -9.154 -3.535 -4.654 1.00 97.00 102 VAL A N 1
ATOM 810 C CA . VAL A 1 102 ? -9.699 -2.184 -4.517 1.00 97.00 102 VAL A CA 1
ATOM 811 C C . VAL A 1 102 ? -8.910 -1.220 -5.395 1.00 97.00 102 VAL A C 1
ATOM 813 O O . VAL A 1 102 ? -7.710 -1.414 -5.617 1.00 97.00 102 VAL A O 1
ATOM 816 N N . ILE A 1 103 ? -9.571 -0.168 -5.869 1.00 97.50 103 ILE A N 1
ATOM 817 C CA . ILE A 1 103 ? -8.914 0.953 -6.545 1.00 97.50 103 ILE A CA 1
ATOM 818 C C . ILE A 1 103 ? -8.568 2.011 -5.495 1.00 97.50 103 ILE A C 1
ATOM 820 O O . ILE A 1 103 ? -9.434 2.425 -4.728 1.00 97.50 103 ILE A O 1
ATOM 824 N N . ALA A 1 104 ? -7.311 2.457 -5.455 1.00 97.62 104 ALA A N 1
ATOM 825 C CA . ALA A 1 104 ? -6.811 3.337 -4.396 1.00 97.62 104 ALA A CA 1
ATOM 826 C C . ALA A 1 104 ? -7.587 4.662 -4.294 1.00 97.62 104 ALA A C 1
ATOM 828 O O . ALA A 1 104 ? -7.894 5.107 -3.196 1.00 97.62 104 ALA A O 1
ATOM 829 N N . GLN A 1 105 ? -7.964 5.247 -5.431 1.00 97.50 105 GLN A N 1
ATOM 830 C CA . GLN A 1 105 ? -8.739 6.486 -5.502 1.00 97.50 105 GLN A CA 1
ATOM 831 C C . GLN A 1 105 ? -10.152 6.311 -4.931 1.00 97.50 105 GLN A C 1
ATOM 833 O O . GLN A 1 105 ? -10.640 7.178 -4.223 1.00 97.50 105 GLN A O 1
ATOM 838 N N . GLN A 1 106 ? -10.802 5.173 -5.194 1.00 97.62 106 GLN A N 1
ATOM 839 C CA . GLN A 1 106 ? -12.122 4.871 -4.625 1.00 97.62 106 GLN A CA 1
ATOM 840 C C . GLN A 1 106 ? -12.023 4.581 -3.128 1.00 97.62 106 GLN A C 1
ATOM 842 O O . GLN A 1 106 ? -12.900 4.969 -2.362 1.00 97.62 106 GLN A O 1
ATOM 847 N N . LEU A 1 107 ? -10.948 3.903 -2.712 1.00 97.69 107 LEU A N 1
ATOM 848 C CA . LEU A 1 107 ? -10.702 3.632 -1.304 1.00 97.69 107 LEU A CA 1
ATOM 849 C C . LEU A 1 107 ? -10.439 4.922 -0.528 1.00 97.69 107 LEU A C 1
ATOM 851 O O . LEU A 1 107 ? -10.913 5.022 0.590 1.00 97.69 107 LEU A O 1
ATOM 855 N N . TYR A 1 108 ? -9.754 5.909 -1.107 1.00 97.62 108 TYR A N 1
ATOM 856 C CA . TYR A 1 108 ? -9.474 7.193 -0.455 1.00 97.62 108 TYR A CA 1
ATOM 857 C C . TYR A 1 108 ? -10.737 7.918 0.028 1.00 97.62 108 TYR A C 1
ATOM 859 O O . TYR A 1 108 ? -10.737 8.480 1.116 1.00 97.62 108 TYR A O 1
ATOM 867 N N . GLU A 1 109 ? -11.833 7.836 -0.728 1.00 97.62 109 GLU A N 1
ATOM 868 C CA . GLU A 1 109 ? -13.121 8.441 -0.356 1.00 97.62 109 GLU A CA 1
ATOM 869 C C . GLU A 1 109 ? -13.761 7.801 0.888 1.00 97.62 109 GLU A C 1
ATOM 871 O O . GLU A 1 109 ? -14.680 8.360 1.489 1.00 97.62 109 GLU A O 1
ATOM 876 N N . VAL A 1 110 ? -13.316 6.597 1.259 1.00 97.12 110 VAL A N 1
ATOM 877 C CA . VAL A 1 110 ? -13.891 5.805 2.352 1.00 97.12 110 VAL A CA 1
ATOM 878 C C . VAL A 1 110 ? -12.899 5.622 3.495 1.00 97.12 110 VAL A C 1
ATOM 880 O O . VAL A 1 110 ? -13.291 5.771 4.645 1.00 97.12 110 VAL A O 1
ATOM 883 N N . PHE A 1 111 ? -11.638 5.327 3.189 1.00 97.38 111 PHE A N 1
ATOM 884 C CA . PHE A 1 111 ? -10.510 5.068 4.085 1.00 97.38 111 PHE A CA 1
ATOM 885 C C . PHE A 1 111 ? -9.259 5.828 3.621 1.00 97.38 111 PHE A C 1
ATOM 887 O O . PHE A 1 111 ? -8.299 5.209 3.142 1.00 97.38 111 PHE A O 1
ATOM 894 N N . PRO A 1 112 ? -9.240 7.168 3.741 1.00 97.06 112 PRO A N 1
ATOM 895 C CA . PRO A 1 112 ? -8.072 7.958 3.363 1.00 97.06 112 PRO A CA 1
ATOM 896 C C . PRO A 1 112 ? -6.806 7.528 4.121 1.00 97.06 112 PRO A C 1
ATOM 898 O O . PRO A 1 112 ? -5.724 7.511 3.536 1.00 97.06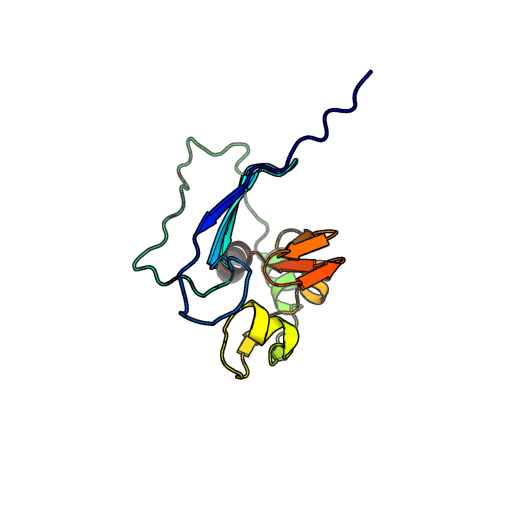 112 PRO A O 1
ATOM 901 N N . GLU A 1 113 ? -6.940 7.104 5.381 1.00 96.69 113 GLU A N 1
ATOM 902 C CA . GLU A 1 113 ? -5.855 6.629 6.246 1.00 96.69 113 GLU A CA 1
ATOM 903 C C . GLU A 1 113 ? -5.159 5.356 5.738 1.00 96.69 113 GLU A C 1
ATOM 905 O O . GLU A 1 113 ? -3.984 5.150 6.037 1.00 96.69 113 GLU A O 1
ATOM 910 N N . HIS A 1 114 ? -5.838 4.546 4.916 1.00 97.44 114 HIS A N 1
ATOM 911 C CA . HIS A 1 114 ? -5.278 3.332 4.304 1.00 97.44 114 HIS A CA 1
ATOM 912 C C . HIS A 1 114 ? -4.735 3.576 2.901 1.00 97.44 114 HIS A C 1
ATOM 914 O O . HIS A 1 114 ? -4.495 2.634 2.141 1.00 97.44 114 HIS A O 1
ATOM 920 N N . THR A 1 115 ? -4.535 4.834 2.519 1.00 97.25 115 THR A N 1
ATOM 921 C CA . THR A 1 115 ? -3.970 5.188 1.220 1.00 97.25 115 THR A CA 1
ATOM 922 C C . THR A 1 115 ? -2.810 6.159 1.363 1.00 97.25 115 THR A C 1
ATOM 924 O O . THR A 1 115 ? -2.718 6.940 2.307 1.00 97.25 115 THR A O 1
ATOM 927 N N . LYS A 1 116 ? -1.898 6.115 0.395 1.00 94.88 116 LYS A N 1
ATOM 928 C CA . LYS A 1 116 ? -0.783 7.054 0.305 1.00 94.88 116 LYS A CA 1
ATOM 929 C C . LYS A 1 116 ? -0.646 7.543 -1.123 1.00 94.88 116 LYS A C 1
ATOM 931 O O . LYS A 1 116 ? -0.490 6.728 -2.029 1.00 94.88 116 LYS A O 1
ATOM 936 N N . MET A 1 117 ? -0.682 8.858 -1.308 1.00 94.50 117 MET A N 1
ATOM 937 C CA . MET A 1 117 ? -0.418 9.505 -2.589 1.00 94.50 117 MET A CA 1
ATOM 938 C C . MET A 1 117 ? 1.059 9.895 -2.690 1.00 94.50 117 MET A C 1
ATOM 940 O O . MET A 1 117 ? 1.663 10.369 -1.727 1.00 94.50 117 MET A O 1
ATOM 944 N N . PHE A 1 118 ? 1.625 9.699 -3.872 1.00 90.25 118 PHE A N 1
ATOM 945 C CA . PHE A 1 118 ? 2.943 10.164 -4.265 1.00 90.25 118 PHE A CA 1
ATOM 946 C C . PHE A 1 118 ? 2.758 11.124 -5.436 1.00 90.25 118 PHE A C 1
ATOM 948 O O . PHE A 1 118 ? 2.276 10.706 -6.487 1.00 90.25 118 PHE A O 1
ATOM 955 N N . GLU A 1 119 ? 3.171 12.383 -5.273 1.00 90.94 119 GLU A N 1
ATOM 956 C CA . GLU A 1 119 ? 3.095 13.398 -6.341 1.00 90.94 119 GLU A CA 1
ATOM 957 C C . GLU A 1 119 ? 3.756 12.905 -7.633 1.00 90.94 119 GLU A C 1
ATOM 959 O O . GLU A 1 119 ? 3.244 13.108 -8.733 1.00 90.94 119 GLU A O 1
ATOM 964 N N . LYS A 1 120 ? 4.881 12.194 -7.495 1.00 90.38 120 LYS A N 1
ATOM 965 C CA . LYS A 1 120 ? 5.571 11.531 -8.596 1.00 90.38 120 LYS A CA 1
ATOM 966 C C . LYS A 1 120 ? 6.179 10.213 -8.128 1.00 90.38 120 LYS A C 1
ATOM 968 O O . LYS A 1 120 ? 6.960 10.178 -7.178 1.00 90.38 120 LYS A O 1
ATOM 973 N N . TYR A 1 121 ? 5.854 9.128 -8.822 1.00 90.12 121 TYR A N 1
ATOM 974 C CA . TYR A 1 121 ? 6.550 7.850 -8.717 1.00 90.12 121 TYR A CA 1
ATOM 975 C C . TYR A 1 121 ? 7.402 7.650 -9.966 1.00 90.12 121 TYR A C 1
ATOM 977 O O . TYR A 1 121 ? 6.879 7.667 -11.077 1.00 90.12 121 TYR A O 1
ATOM 985 N N . GLU A 1 122 ? 8.707 7.465 -9.788 1.00 89.50 122 GLU A N 1
ATOM 986 C CA . GLU A 1 122 ? 9.669 7.416 -10.888 1.00 89.50 122 GLU A CA 1
ATOM 987 C C . GLU A 1 122 ? 10.693 6.295 -10.695 1.00 89.50 122 GLU A C 1
ATOM 989 O O . GLU A 1 122 ? 11.261 6.103 -9.613 1.00 89.50 122 GLU A O 1
ATOM 994 N N . LEU A 1 123 ? 10.910 5.557 -11.780 1.00 88.19 123 LEU A N 1
ATOM 995 C CA . LEU A 1 123 ? 11.944 4.549 -11.955 1.00 88.19 123 LEU A CA 1
ATOM 996 C C . LEU A 1 123 ? 12.745 4.951 -13.196 1.00 88.19 123 LEU A C 1
ATOM 998 O O . LEU A 1 123 ? 12.401 4.568 -14.317 1.00 88.19 123 LEU A O 1
ATOM 1002 N N . GLU A 1 124 ? 13.773 5.774 -12.988 1.00 86.50 124 GLU A N 1
ATOM 1003 C CA . GLU A 1 124 ? 14.589 6.359 -14.061 1.00 86.50 124 GLU A CA 1
ATOM 1004 C C . GLU A 1 124 ? 15.231 5.278 -14.937 1.00 86.50 124 GLU A C 1
ATOM 1006 O O . GLU A 1 124 ? 15.140 5.337 -16.161 1.00 86.50 124 GLU A O 1
ATOM 1011 N N . ASP A 1 125 ? 15.765 4.223 -14.317 1.00 85.81 125 ASP A N 1
ATOM 1012 C CA . ASP A 1 125 ? 16.379 3.080 -15.003 1.00 85.81 125 ASP A CA 1
ATOM 1013 C C . ASP A 1 125 ? 15.398 2.282 -15.876 1.00 85.81 125 ASP A C 1
ATOM 1015 O O . ASP A 1 125 ? 15.812 1.529 -16.752 1.00 85.81 125 ASP A O 1
ATOM 1019 N N . LYS A 1 126 ? 14.090 2.453 -15.657 1.00 85.81 126 LYS A N 1
ATOM 1020 C CA . LYS A 1 126 ? 13.031 1.810 -16.445 1.00 85.81 126 LYS A CA 1
ATOM 1021 C C . LYS A 1 126 ? 12.286 2.788 -17.349 1.00 85.81 126 LYS A C 1
ATOM 1023 O O . LYS A 1 126 ? 11.270 2.404 -17.928 1.00 85.81 126 LYS A O 1
ATOM 1028 N N . ASN A 1 127 ? 12.757 4.037 -17.442 1.00 88.94 127 ASN A N 1
ATOM 1029 C CA . ASN A 1 127 ? 12.105 5.131 -18.159 1.00 88.94 127 ASN A CA 1
ATOM 1030 C C . ASN A 1 127 ? 10.595 5.210 -17.855 1.00 88.94 127 ASN A C 1
ATOM 1032 O O . ASN A 1 127 ? 9.755 5.318 -18.751 1.00 88.94 127 ASN A O 1
ATOM 1036 N N . PHE A 1 128 ? 10.240 5.067 -16.575 1.00 91.12 128 PHE A N 1
ATOM 1037 C CA . PHE A 1 128 ? 8.853 5.049 -16.133 1.00 91.12 128 PHE A CA 1
ATOM 1038 C C . PHE A 1 128 ? 8.620 6.117 -15.078 1.00 91.12 128 PHE A C 1
ATOM 1040 O O . PHE A 1 128 ? 9.297 6.151 -14.051 1.00 91.12 128 PHE A O 1
ATOM 1047 N N . SER A 1 129 ? 7.603 6.941 -15.301 1.00 93.25 129 SER A N 1
ATOM 1048 C CA . SER A 1 129 ? 7.085 7.847 -14.288 1.00 93.25 129 SER A CA 1
ATOM 1049 C C . SER A 1 129 ? 5.566 7.928 -14.355 1.00 93.25 129 SER A C 1
ATOM 1051 O O . SER A 1 129 ? 4.960 7.737 -15.410 1.00 93.25 129 SER A O 1
ATOM 1053 N N . ILE A 1 130 ? 4.955 8.180 -13.205 1.00 94.88 130 ILE A N 1
ATOM 1054 C CA . ILE A 1 130 ? 3.521 8.404 -13.061 1.00 94.88 130 ILE A CA 1
ATOM 1055 C C . ILE A 1 130 ? 3.299 9.438 -11.957 1.00 94.88 130 ILE A C 1
ATOM 1057 O O . ILE A 1 130 ? 3.897 9.345 -10.882 1.00 94.88 130 ILE A O 1
ATOM 1061 N N . SER A 1 131 ? 2.476 10.440 -12.251 1.00 95.75 131 SER A N 1
ATOM 1062 C CA . SER A 1 131 ? 2.067 11.472 -11.295 1.00 95.75 131 SER A CA 1
ATOM 1063 C C . SER A 1 131 ? 0.857 11.023 -10.482 1.00 95.75 131 SER A C 1
ATOM 1065 O O . SER A 1 131 ? 0.112 10.147 -10.925 1.00 95.75 131 SER A O 1
ATOM 1067 N N . ASP A 1 132 ? 0.682 11.616 -9.301 1.00 95.25 132 ASP A N 1
ATOM 1068 C CA . ASP A 1 132 ? -0.463 11.390 -8.404 1.00 95.25 132 ASP A CA 1
ATOM 1069 C C . ASP A 1 132 ? -0.726 9.898 -8.140 1.00 95.25 132 ASP A C 1
ATOM 1071 O O . ASP A 1 132 ? -1.854 9.396 -8.113 1.00 95.25 132 ASP A O 1
ATOM 1075 N N . PHE A 1 133 ? 0.363 9.149 -7.977 1.00 95.56 133 PHE A N 1
ATOM 1076 C CA . PHE A 1 133 ? 0.319 7.708 -7.828 1.00 95.56 133 PHE A CA 1
ATOM 1077 C C . PHE A 1 133 ? -0.147 7.338 -6.428 1.00 95.56 133 PHE A C 1
ATOM 1079 O O . PHE A 1 133 ? 0.472 7.728 -5.442 1.00 95.56 133 PHE A O 1
ATOM 1086 N N . MET A 1 134 ? -1.212 6.548 -6.329 1.00 97.06 134 MET A N 1
ATOM 1087 C CA . MET A 1 134 ? -1.752 6.118 -5.043 1.00 97.06 134 MET A CA 1
ATOM 1088 C C . MET A 1 134 ? -1.443 4.650 -4.759 1.00 97.06 134 MET A C 1
ATOM 1090 O O . MET A 1 134 ? -1.576 3.778 -5.619 1.00 97.06 134 MET A O 1
ATOM 1094 N N . GLN A 1 135 ? -1.059 4.375 -3.518 1.00 95.69 135 GLN A N 1
ATOM 1095 C CA . GLN A 1 135 ? -0.886 3.035 -2.971 1.00 95.69 135 GLN A CA 1
ATOM 1096 C C . GLN A 1 135 ? -1.868 2.801 -1.826 1.00 95.69 135 GLN A C 1
ATOM 1098 O O . GLN A 1 135 ? -2.360 3.749 -1.219 1.00 95.69 135 GLN A O 1
ATOM 1103 N N . VAL A 1 136 ? -2.132 1.528 -1.534 1.00 97.62 136 VAL A N 1
ATOM 1104 C CA . VAL A 1 136 ? -3.049 1.094 -0.475 1.00 97.62 136 VAL A CA 1
ATOM 1105 C C . VAL A 1 136 ? -2.269 0.345 0.598 1.00 97.62 136 VAL A C 1
ATOM 1107 O O . VAL A 1 136 ? -1.539 -0.599 0.273 1.00 97.62 136 VAL A O 1
ATOM 1110 N N . ASP A 1 137 ? -2.470 0.714 1.861 1.00 96.62 137 ASP A N 1
ATOM 1111 C CA . ASP A 1 137 ? -2.102 -0.111 3.005 1.00 96.62 137 ASP A CA 1
ATOM 1112 C C . ASP A 1 137 ? -3.105 -1.259 3.149 1.00 96.62 137 ASP A C 1
ATOM 1114 O O . ASP A 1 137 ? -4.130 -1.186 3.826 1.00 96.62 137 ASP A O 1
ATOM 1118 N N . LYS A 1 138 ? -2.800 -2.360 2.466 1.00 94.88 138 LYS A N 1
ATOM 1119 C CA . LYS A 1 138 ? -3.626 -3.564 2.541 1.00 94.88 138 LYS A CA 1
ATOM 1120 C C . LYS A 1 138 ? -3.536 -4.251 3.905 1.00 94.88 138 LYS A C 1
ATOM 1122 O O . LYS A 1 138 ? -4.448 -4.999 4.231 1.00 94.88 138 LYS A O 1
ATOM 1127 N N . GLN A 1 139 ? -2.462 -4.046 4.675 1.00 95.94 139 GLN A N 1
ATOM 1128 C CA . GLN A 1 139 ? -2.335 -4.652 6.005 1.00 95.94 139 GLN A CA 1
ATOM 1129 C C . GLN A 1 139 ? -3.250 -3.940 7.001 1.00 95.94 139 GLN A C 1
ATOM 1131 O O . GLN A 1 139 ? -4.005 -4.610 7.699 1.00 95.94 139 GLN A O 1
ATOM 1136 N N . GLY A 1 140 ? -3.248 -2.603 6.999 1.00 96.25 140 GLY A N 1
ATOM 1137 C CA . GLY A 1 140 ? -4.189 -1.789 7.772 1.00 96.25 140 GLY A CA 1
ATOM 1138 C C . GLY A 1 140 ? -5.643 -2.149 7.469 1.00 96.25 140 GLY A C 1
ATOM 1139 O O . GLY A 1 140 ? -6.399 -2.471 8.382 1.00 96.25 140 GLY A O 1
ATOM 1140 N N . LEU A 1 141 ? -6.001 -2.250 6.184 1.00 96.50 141 LEU A N 1
ATOM 1141 C CA . LEU A 1 141 ? -7.355 -2.636 5.774 1.00 96.50 141 LEU A CA 1
ATOM 1142 C C . LEU A 1 141 ? -7.774 -4.036 6.271 1.00 96.50 141 LEU A C 1
ATOM 1144 O O . LEU A 1 141 ? -8.934 -4.259 6.609 1.00 96.50 141 LEU A O 1
ATOM 1148 N N . VAL A 1 142 ? -6.843 -4.995 6.324 1.00 96.25 142 VAL A N 1
ATOM 1149 C CA . VAL A 1 142 ? -7.114 -6.339 6.868 1.00 96.25 142 VAL A CA 1
ATOM 1150 C C . VAL A 1 142 ? -7.290 -6.304 8.390 1.00 96.25 142 VAL A C 1
ATOM 1152 O O . VAL A 1 142 ? -8.124 -7.041 8.911 1.00 96.25 142 VAL A O 1
ATOM 1155 N N . LEU A 1 143 ? -6.549 -5.458 9.112 1.00 96.94 143 LEU A N 1
ATOM 1156 C CA . LEU A 1 143 ? -6.754 -5.270 10.553 1.00 96.94 143 LEU A CA 1
ATOM 1157 C C . LEU A 1 143 ? -8.120 -4.640 10.849 1.00 96.94 143 LEU A C 1
ATOM 1159 O O . LEU A 1 143 ? -8.805 -5.083 11.769 1.00 96.94 143 LEU A O 1
ATOM 1163 N N . ASP A 1 144 ? -8.555 -3.687 10.029 1.00 97.12 144 ASP A N 1
ATOM 1164 C CA . ASP A 1 144 ? -9.890 -3.092 10.131 1.00 97.12 144 ASP A CA 1
ATOM 1165 C C . ASP A 1 144 ? -10.996 -4.119 9.871 1.00 97.12 144 ASP A C 1
ATOM 1167 O O . ASP A 1 144 ? -12.006 -4.127 10.571 1.00 97.12 144 ASP A O 1
ATOM 1171 N N . LEU A 1 145 ? -10.787 -5.061 8.945 1.00 96.44 145 LEU A N 1
ATOM 1172 C CA . LEU A 1 145 ? -11.711 -6.182 8.750 1.00 96.44 145 LEU A CA 1
ATOM 1173 C C . LEU A 1 145 ? -11.860 -7.044 10.017 1.00 96.44 145 LEU A C 1
ATOM 1175 O O . LEU A 1 145 ? -12.961 -7.505 10.311 1.00 96.44 145 LEU A O 1
ATOM 1179 N N . ILE A 1 146 ? -10.787 -7.245 10.791 1.00 96.44 146 ILE A N 1
ATOM 1180 C CA . ILE A 1 146 ? -10.871 -7.938 12.089 1.00 96.44 146 ILE A CA 1
ATOM 1181 C C . ILE A 1 146 ? -11.722 -7.126 13.070 1.00 96.44 146 ILE A C 1
ATOM 1183 O O . ILE A 1 146 ? -12.567 -7.706 13.748 1.00 96.44 146 ILE A O 1
ATOM 1187 N N . GLY A 1 147 ? -11.517 -5.806 13.132 1.00 96.19 147 GLY A N 1
ATOM 1188 C CA . GLY A 1 147 ? -12.324 -4.910 13.964 1.00 96.19 147 GLY A CA 1
ATOM 1189 C C . GLY A 1 147 ? -13.806 -4.954 13.591 1.00 96.19 147 GLY A C 1
ATOM 1190 O O . GLY A 1 147 ? -14.653 -5.108 14.462 1.00 96.19 147 GLY A O 1
ATOM 1191 N N . ALA A 1 148 ? -14.123 -4.931 12.299 1.00 97.12 148 ALA A N 1
ATOM 1192 C CA . ALA A 1 148 ? -15.496 -4.998 11.807 1.00 97.12 148 ALA A CA 1
ATOM 1193 C C . ALA A 1 148 ? -16.216 -6.314 12.140 1.00 97.12 148 ALA A C 1
ATOM 1195 O O . ALA A 1 148 ? -17.434 -6.319 12.273 1.00 97.12 148 ALA A O 1
ATOM 1196 N N . PHE A 1 149 ? -15.495 -7.431 12.295 1.00 96.88 149 PHE A N 1
ATOM 1197 C CA . PHE A 1 149 ? -16.092 -8.689 12.765 1.00 96.88 149 PHE A CA 1
ATOM 1198 C C . PHE A 1 149 ? -16.415 -8.700 14.266 1.00 96.88 149 PHE A C 1
ATOM 1200 O O . PHE A 1 149 ? -17.084 -9.623 14.726 1.00 96.88 149 PHE A O 1
ATOM 1207 N N . GLN A 1 150 ? -15.908 -7.732 15.031 1.00 94.56 150 GLN A N 1
ATOM 1208 C CA . GLN A 1 150 ? -16.161 -7.591 16.468 1.00 94.56 150 GLN A CA 1
ATOM 1209 C C . GLN A 1 150 ? -17.299 -6.610 16.783 1.00 94.56 150 GLN A C 1
ATOM 1211 O O . GLN A 1 150 ? -17.654 -6.492 17.955 1.00 94.56 150 GLN A O 1
ATOM 1216 N N . ALA A 1 151 ? -17.812 -5.915 15.762 1.00 88.00 151 ALA A N 1
ATOM 1217 C CA . ALA A 1 151 ? -18.939 -4.991 15.836 1.00 88.00 151 ALA A CA 1
ATOM 1218 C C . ALA A 1 151 ? -20.262 -5.721 16.136 1.00 88.00 151 ALA A C 1
ATOM 1220 O O . ALA A 1 151 ? -20.501 -6.793 15.528 1.00 88.00 151 ALA A O 1
#

Secondary structure (DSSP, 8-state):
---------EEEE--------SS---SEEEEEETTEEEEEESS----S-------GGG--S-----HHHHHHHHTTPPPEEEE--HHHHHHHT--S-EEEE--HHHHHTT-GGGEEEEEEEEEGGGTEEEEEEEEE-HHHHHHHHHHHTT-

Sequence (151 aa):
GEYRREANQEIALGLDDGSEGNGNTYAFRLKATSSGQTVISSVPVQVTTVQYSSDKRIKKDIRNVDTDDILQRLQRIQFAEYGYSDAWRRVRGIPDHRVRGVIAQQLYEVFPEHTKMFEKYELEDKNFSISDFMQVDKQGLVLDLIGAFQA

pLDDT: mean 88.8, std 14.24, range [36.97, 98.31]

Radius of gyration: 19.25 Å; chains: 1; bounding box: 46×48×50 Å

Organism: NCBI:txid163516